Protein AF-A0A2G9PI79-F1 (afdb_monomer)

Secondary structure (DSSP, 8-state):
--EE-TTT--EE--SSSS-TTTS--HHHH-------PPPEEEETTT--EEETTEEES----SSEEEE--HHHHHHHTT--SEEEEEES-HHHHHHHHHHHHHHHHTTS-EEEEEEETTEEEEEES-HHHHHHHHHHTT--EEEEEEEEEE-TTS-EEEEEEEEEE--

Nearest PDB structures (foldseek):
  6n8o-assembly1_V  TM=5.740E-01  e=5.427E-08  Saccharomyces cerevisiae S288C
  6rzz-assembly1_w  TM=5.830E-01  e=7.406E-08  Saccharomyces cerevisiae
  6n8k-assembly1_v  TM=7.313E-01  e=3.278E-05  Saccharomyces cerevisiae S288C
  7z34-assembly1_v  TM=6.293E-01  e=6.105E-05  Saccharomyces cerevisiae S288C
  8hfr-assembly1_vV  TM=6.023E-01  e=1.651E-04  Saccharomyces cerevisiae S288C

Radius of gyration: 30.88 Å; Cα contacts (8 Å, |Δi|>4): 285; chains: 1; bounding box: 62×48×82 Å

Sequence (167 aa):
MQKTCPKCGRKGVFNGAFCAECEPTLQSQFRTRKKKGKPLQVCTRCKKVRAGKDWVNNAWPEKVEKTICPECSLQSGGYHEAIIQIRGPAEKAVALARKAVKEISGKTHVTDVKESRHGADVFVVRKRPAIEFVHSLGMEFKQTRKLVTQTRDGKRVYRTTLCVRLE

Structure (mmCIF, N/CA/C/O backbone):
data_AF-A0A2G9PI79-F1
#
_entry.id   AF-A0A2G9PI79-F1
#
loop_
_atom_site.group_PDB
_atom_site.id
_atom_site.type_symbol
_atom_site.label_atom_id
_atom_site.label_alt_id
_atom_site.label_comp_id
_atom_site.label_asym_id
_atom_site.label_entity_id
_atom_site.label_seq_id
_atom_site.pdbx_PDB_ins_code
_atom_site.Cartn_x
_atom_site.Cartn_y
_atom_site.Cartn_z
_atom_site.occupancy
_atom_site.B_iso_or_equiv
_atom_site.auth_seq_id
_atom_site.auth_comp_id
_atom_site.auth_asym_id
_atom_site.auth_atom_id
_atom_site.pdbx_PDB_model_num
ATOM 1 N N . MET A 1 1 ? 35.406 -35.285 -58.786 1.00 73.81 1 MET A N 1
ATOM 2 C CA . MET A 1 1 ? 35.779 -34.198 -59.721 1.00 73.81 1 MET A CA 1
ATOM 3 C C . MET A 1 1 ? 36.715 -33.233 -59.010 1.00 73.81 1 MET A C 1
ATOM 5 O O . MET A 1 1 ? 36.419 -32.865 -57.878 1.00 73.81 1 MET A O 1
ATOM 9 N N . GLN A 1 2 ? 37.846 -32.868 -59.622 1.00 77.50 2 GLN A N 1
ATOM 10 C CA . GLN A 1 2 ? 38.731 -31.833 -59.073 1.00 77.50 2 GLN A CA 1
ATOM 11 C C . GLN A 1 2 ? 38.051 -30.464 -59.211 1.00 77.50 2 GLN A C 1
ATOM 13 O O . GLN A 1 2 ? 37.536 -30.137 -60.277 1.00 77.50 2 GLN A O 1
ATOM 18 N N . LYS A 1 3 ? 38.030 -29.683 -58.130 1.00 84.62 3 LYS A N 1
ATOM 19 C CA . LYS A 1 3 ? 37.508 -28.312 -58.088 1.00 84.62 3 LYS A CA 1
ATOM 20 C C . LYS A 1 3 ? 38.672 -27.321 -58.009 1.00 84.62 3 LYS A C 1
ATOM 22 O O . LYS A 1 3 ? 39.740 -27.663 -57.502 1.00 84.62 3 LYS A O 1
ATOM 27 N N . THR A 1 4 ? 38.450 -26.086 -58.452 1.00 90.44 4 THR A N 1
ATOM 28 C CA . THR A 1 4 ? 39.414 -24.978 -58.329 1.00 90.44 4 THR A CA 1
ATOM 29 C C . THR A 1 4 ? 38.886 -23.960 -57.324 1.00 90.44 4 THR A C 1
ATOM 31 O O . THR A 1 4 ? 37.757 -23.500 -57.462 1.00 90.44 4 THR A O 1
ATOM 34 N N . CYS A 1 5 ? 39.679 -23.607 -56.310 1.00 88.06 5 CYS A N 1
ATOM 35 C CA . CYS A 1 5 ? 39.317 -22.599 -55.312 1.00 88.06 5 CYS A CA 1
ATOM 36 C C . CYS A 1 5 ? 39.290 -21.189 -55.944 1.00 88.06 5 CYS A C 1
ATOM 38 O O . CYS A 1 5 ? 40.344 -20.728 -56.386 1.00 88.06 5 CYS A O 1
ATOM 40 N N . PRO A 1 6 ? 38.162 -20.452 -55.929 1.00 86.44 6 PRO A N 1
ATOM 41 C CA . PRO A 1 6 ? 38.063 -19.119 -56.540 1.00 86.44 6 PRO A CA 1
ATOM 42 C C . PRO A 1 6 ? 38.931 -18.038 -55.881 1.00 86.44 6 PRO A C 1
ATOM 44 O O . PRO A 1 6 ? 39.195 -17.010 -56.492 1.00 86.44 6 PRO A O 1
ATOM 47 N N . LYS A 1 7 ? 39.369 -18.246 -54.630 1.00 84.12 7 LYS A N 1
ATOM 48 C CA . LYS A 1 7 ? 40.154 -17.255 -53.874 1.00 84.12 7 LYS A CA 1
ATOM 49 C C . LYS A 1 7 ? 41.660 -17.352 -54.124 1.00 84.12 7 LYS A C 1
ATOM 51 O O . LYS A 1 7 ? 42.329 -16.330 -54.164 1.00 84.12 7 LYS A O 1
ATOM 56 N N . CYS A 1 8 ? 42.199 -18.566 -54.247 1.00 89.81 8 CYS A N 1
ATOM 57 C CA . CYS A 1 8 ? 43.648 -18.796 -54.341 1.00 89.81 8 CYS A CA 1
ATOM 58 C C . CYS A 1 8 ? 44.078 -19.636 -55.553 1.00 89.81 8 CYS A C 1
ATOM 60 O O . CYS A 1 8 ? 45.262 -19.902 -55.715 1.00 89.81 8 CYS A O 1
ATOM 62 N N . GLY A 1 9 ? 43.137 -20.110 -56.377 1.00 85.56 9 GLY A N 1
ATOM 63 C CA . GLY A 1 9 ? 43.425 -20.900 -57.579 1.00 85.56 9 GLY A CA 1
ATOM 64 C C . GLY A 1 9 ? 43.842 -22.354 -57.330 1.00 85.56 9 GLY A C 1
ATOM 65 O O . GLY A 1 9 ? 44.089 -23.088 -58.286 1.00 85.56 9 GLY A O 1
ATOM 66 N N . ARG A 1 10 ? 43.904 -22.813 -56.071 1.00 87.62 10 ARG A N 1
ATOM 67 C CA . ARG A 1 10 ? 44.308 -24.190 -55.740 1.00 87.62 10 ARG A CA 1
ATOM 68 C C . ARG A 1 10 ? 43.311 -25.211 -56.301 1.00 87.62 10 ARG A C 1
ATOM 70 O O . ARG A 1 10 ? 42.109 -25.106 -56.047 1.00 87.62 10 ARG A O 1
ATOM 77 N N . LYS A 1 11 ? 43.819 -26.213 -57.025 1.00 90.25 11 LYS A N 1
ATOM 78 C CA . LYS A 1 11 ? 43.045 -27.340 -57.570 1.00 90.25 11 LYS A CA 1
ATOM 79 C C . LYS A 1 11 ? 43.089 -28.525 -56.606 1.00 90.25 11 LYS A C 1
ATOM 81 O O . LYS A 1 11 ? 44.158 -28.864 -56.110 1.00 90.25 11 LYS A O 1
ATOM 86 N N . GLY A 1 12 ? 41.948 -29.143 -56.321 1.00 87.19 12 GLY A N 1
ATOM 87 C CA . GLY A 1 12 ? 41.877 -30.281 -55.402 1.00 87.19 12 GLY A CA 1
ATOM 88 C C . GLY A 1 12 ? 40.457 -30.782 -55.156 1.00 87.19 12 GLY A C 1
ATOM 89 O O . GLY A 1 12 ? 39.503 -30.323 -55.783 1.00 87.19 12 GLY A O 1
ATOM 90 N N . VAL A 1 13 ? 40.311 -31.741 -54.241 1.00 84.25 13 VAL A N 1
ATOM 91 C CA . VAL A 1 13 ? 39.005 -32.253 -53.803 1.00 84.25 13 VAL A CA 1
ATOM 92 C C . VAL A 1 13 ? 38.665 -31.613 -52.461 1.00 84.25 13 VAL A C 1
ATOM 94 O O . VAL A 1 13 ? 39.368 -31.825 -51.479 1.00 84.25 13 VAL A O 1
ATOM 97 N N . PHE A 1 14 ? 37.613 -30.797 -52.426 1.00 83.88 14 PHE A N 1
ATOM 98 C CA . PHE A 1 14 ? 37.122 -30.153 -51.208 1.00 83.88 14 PHE A CA 1
ATOM 99 C C . PHE A 1 14 ? 35.591 -30.063 -51.210 1.00 83.88 14 PHE A C 1
ATOM 101 O O . PHE A 1 14 ? 34.937 -30.028 -52.264 1.00 83.88 14 PHE A O 1
ATOM 108 N N . ASN A 1 15 ? 35.025 -30.058 -50.004 1.00 77.38 15 ASN A N 1
ATOM 109 C CA . ASN A 1 15 ? 33.583 -30.157 -49.785 1.00 77.38 15 ASN A CA 1
ATOM 110 C C . ASN A 1 15 ? 32.859 -28.823 -50.028 1.00 77.38 15 ASN A C 1
ATOM 112 O O . ASN A 1 15 ? 31.737 -28.835 -50.529 1.00 77.38 15 ASN A O 1
ATOM 116 N N . GLY A 1 16 ? 33.514 -27.688 -49.764 1.00 75.88 16 GLY A N 1
ATOM 117 C CA . GLY A 1 16 ? 32.958 -26.347 -49.948 1.00 75.88 16 GLY A CA 1
ATOM 118 C C . GLY A 1 16 ? 33.178 -25.731 -51.335 1.00 75.88 16 GLY A C 1
ATOM 119 O O . GLY A 1 16 ? 33.516 -26.407 -52.314 1.00 75.88 16 GLY A O 1
ATOM 120 N N . ALA A 1 17 ? 32.974 -24.413 -51.405 1.00 81.56 17 ALA A N 1
ATOM 121 C CA . ALA A 1 17 ? 33.306 -23.587 -52.570 1.00 81.56 17 ALA A CA 1
ATOM 122 C C . ALA A 1 17 ? 34.782 -23.137 -52.571 1.00 81.56 17 ALA A C 1
ATOM 124 O O . ALA A 1 17 ? 35.323 -22.806 -53.624 1.00 81.56 17 ALA A O 1
ATOM 125 N N . PHE A 1 18 ? 35.447 -23.160 -51.413 1.00 83.81 18 PHE A N 1
ATOM 126 C CA . PHE A 1 18 ? 36.848 -22.776 -51.234 1.00 83.81 18 PHE A CA 1
ATOM 127 C C . PHE A 1 18 ? 37.682 -23.971 -50.752 1.00 83.81 18 PHE A C 1
ATOM 129 O O . PHE A 1 18 ? 37.142 -24.947 -50.237 1.00 83.81 18 PHE A O 1
ATOM 136 N N . CYS A 1 19 ? 39.010 -23.909 -50.905 1.00 86.25 19 CYS A N 1
ATOM 137 C CA . CYS A 1 19 ? 39.884 -24.885 -50.250 1.00 86.25 19 CYS A CA 1
ATOM 138 C C . CYS A 1 19 ? 39.847 -24.700 -48.723 1.00 86.25 19 CYS A C 1
ATOM 140 O O . CYS A 1 19 ? 39.545 -23.607 -48.251 1.00 86.25 19 CYS A O 1
ATOM 142 N N . ALA A 1 20 ? 40.233 -25.729 -47.962 1.00 83.19 20 ALA A N 1
ATOM 143 C CA . ALA A 1 20 ? 40.186 -25.719 -46.494 1.00 83.19 20 ALA A CA 1
ATOM 144 C C . ALA A 1 20 ? 40.899 -24.515 -45.837 1.00 83.19 20 ALA A C 1
ATOM 146 O O . ALA A 1 20 ? 40.476 -24.048 -44.787 1.00 83.19 20 ALA A O 1
ATOM 147 N N . GLU A 1 21 ? 41.947 -23.976 -46.470 1.00 80.62 21 GLU A N 1
ATOM 148 C CA . GLU A 1 21 ? 42.665 -22.776 -45.998 1.00 80.62 21 GLU A CA 1
ATOM 149 C C . GLU A 1 21 ? 41.966 -21.454 -46.352 1.00 80.62 21 GLU A C 1
ATOM 151 O O . GLU A 1 21 ? 42.191 -20.428 -45.716 1.00 80.62 21 GLU A O 1
ATOM 156 N N . CYS A 1 22 ? 41.154 -21.446 -47.408 1.00 80.50 22 CYS A N 1
ATOM 157 C CA . CYS A 1 22 ? 40.433 -20.264 -47.879 1.00 80.50 22 CYS A CA 1
ATOM 158 C C . CYS A 1 22 ? 38.973 -20.232 -47.426 1.00 80.50 22 CYS A C 1
ATOM 160 O O . CYS A 1 22 ? 38.340 -19.184 -47.576 1.00 80.50 22 CYS A O 1
ATOM 162 N N . GLU A 1 23 ? 38.459 -21.352 -46.911 1.00 79.31 23 GLU A N 1
ATOM 163 C CA . GLU A 1 23 ? 37.119 -21.490 -46.354 1.00 79.31 23 GLU A CA 1
ATOM 164 C C . GLU A 1 23 ? 36.923 -20.412 -45.273 1.00 79.31 23 GLU A C 1
ATOM 166 O O . GLU A 1 23 ? 37.661 -20.382 -44.284 1.00 79.31 23 GLU A O 1
ATOM 171 N N . PRO A 1 24 ? 35.984 -19.468 -45.455 1.00 70.00 24 PRO A N 1
ATOM 172 C CA . PRO A 1 24 ? 35.734 -18.442 -44.458 1.00 70.00 24 PRO A CA 1
ATOM 173 C C . PRO A 1 24 ? 35.285 -19.112 -43.160 1.00 70.00 24 PRO A C 1
ATOM 175 O O . PRO A 1 24 ? 34.221 -19.726 -43.106 1.00 70.00 24 PRO A O 1
ATOM 178 N N . THR A 1 25 ? 36.067 -18.988 -42.088 1.00 61.31 25 THR A N 1
ATOM 179 C CA . THR A 1 25 ? 35.617 -19.418 -40.765 1.00 61.31 25 THR A CA 1
ATOM 180 C C . THR A 1 25 ? 34.367 -18.616 -40.411 1.00 61.31 25 THR A C 1
ATOM 182 O O . THR A 1 25 ? 34.403 -17.382 -40.343 1.00 61.31 25 THR A O 1
ATOM 185 N N . LEU A 1 26 ? 33.253 -19.323 -40.180 1.00 54.62 26 LEU A N 1
ATOM 186 C CA . LEU A 1 26 ? 31.931 -18.771 -39.833 1.00 54.62 26 LEU A CA 1
ATOM 187 C C . LEU A 1 26 ? 31.978 -17.750 -38.679 1.00 54.62 26 LEU A C 1
ATOM 189 O O . LEU A 1 26 ? 31.111 -16.888 -38.571 1.00 54.62 26 LEU A O 1
ATOM 193 N N . GLN A 1 27 ? 33.021 -17.786 -37.847 1.00 52.72 27 GLN A N 1
ATOM 194 C CA . GLN A 1 27 ? 33.248 -16.817 -36.773 1.00 52.72 27 GLN A CA 1
ATOM 195 C C . GLN A 1 27 ? 33.534 -15.386 -37.267 1.00 52.72 27 GLN A C 1
ATOM 197 O O . GLN A 1 27 ? 33.264 -14.431 -36.541 1.00 52.72 27 GLN A O 1
ATOM 202 N N . SER A 1 28 ? 34.054 -15.203 -38.486 1.00 49.03 28 SER A N 1
ATOM 203 C CA . SER A 1 28 ? 34.437 -13.875 -38.994 1.00 49.03 28 SER A CA 1
ATOM 204 C C . SER A 1 28 ? 33.282 -13.097 -39.636 1.00 49.03 28 SER A C 1
ATOM 206 O O . SER A 1 28 ? 33.284 -11.866 -39.600 1.00 49.03 28 SER A O 1
ATOM 208 N N . GLN A 1 29 ? 32.273 -13.789 -40.177 1.00 53.12 29 GLN A N 1
ATOM 209 C CA . GLN A 1 29 ? 31.140 -13.153 -40.864 1.00 53.12 29 GLN A CA 1
ATOM 210 C C . GLN A 1 29 ? 29.968 -12.842 -39.927 1.00 53.12 29 GLN A C 1
ATOM 212 O O . GLN A 1 29 ? 29.222 -11.894 -40.162 1.00 53.12 29 GLN A O 1
ATOM 217 N N . PHE A 1 30 ? 29.857 -13.553 -38.804 1.00 50.88 30 PHE A N 1
ATOM 218 C CA . PHE A 1 30 ? 28.860 -13.273 -37.775 1.00 50.88 30 PHE A CA 1
ATOM 219 C C . PHE A 1 30 ? 29.487 -12.552 -36.582 1.00 50.88 30 PHE A C 1
ATOM 221 O O . PHE A 1 30 ? 29.420 -13.014 -35.444 1.00 50.88 30 PHE A O 1
ATOM 228 N N . ARG A 1 31 ? 30.021 -11.340 -36.794 1.00 50.53 31 ARG A N 1
ATOM 229 C CA . ARG A 1 31 ? 30.013 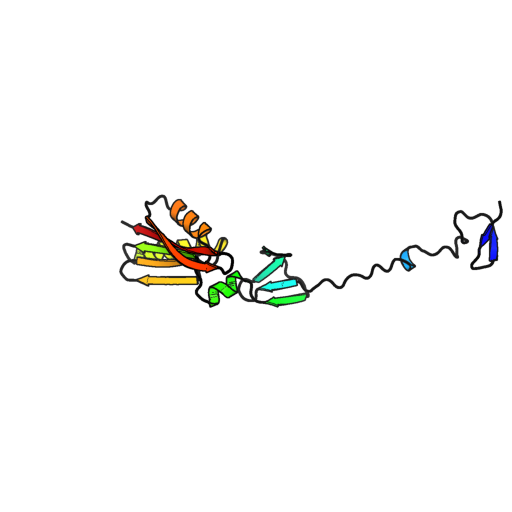-10.360 -35.699 1.00 50.53 31 ARG A CA 1
ATOM 230 C C . ARG A 1 31 ? 28.552 -10.026 -35.430 1.00 50.53 31 ARG A C 1
ATOM 232 O O . ARG A 1 31 ? 28.036 -9.037 -35.948 1.00 50.53 31 ARG A O 1
ATOM 239 N N . THR A 1 32 ? 27.861 -10.830 -34.619 1.00 53.50 32 THR A N 1
ATOM 240 C CA . THR A 1 32 ? 26.611 -10.373 -34.015 1.00 53.50 32 THR A CA 1
ATOM 241 C C . THR A 1 32 ? 26.972 -9.064 -33.331 1.00 53.50 32 THR A C 1
ATOM 243 O O . THR A 1 32 ? 27.771 -9.071 -32.390 1.00 53.50 32 THR A O 1
ATOM 246 N N . ARG A 1 33 ? 26.481 -7.922 -33.832 1.00 52.84 33 ARG A N 1
ATOM 247 C CA . ARG A 1 33 ? 26.559 -6.666 -33.085 1.00 52.84 33 ARG A CA 1
ATOM 248 C C . ARG A 1 33 ? 25.968 -7.001 -31.720 1.00 52.84 33 ARG A C 1
ATOM 250 O O . ARG A 1 33 ? 24.752 -7.159 -31.627 1.00 52.84 33 ARG A O 1
ATOM 257 N N . LYS A 1 34 ? 26.801 -7.161 -30.682 1.00 55.47 34 LYS A N 1
ATOM 258 C CA . LYS A 1 34 ? 26.323 -7.205 -29.299 1.00 55.47 34 LYS A CA 1
ATOM 259 C C . LYS A 1 34 ? 25.546 -5.907 -29.148 1.00 55.47 34 LYS A C 1
ATOM 261 O O . LYS A 1 34 ? 26.151 -4.835 -29.106 1.00 55.47 34 LYS A O 1
ATOM 266 N N . LYS A 1 35 ? 24.211 -5.979 -29.194 1.00 60.59 35 LYS A N 1
ATOM 267 C CA . LYS A 1 35 ? 23.367 -4.819 -28.926 1.00 60.59 35 LYS A CA 1
ATOM 268 C C . LYS A 1 35 ? 23.819 -4.343 -27.554 1.00 60.59 35 LYS A C 1
ATOM 270 O O . LYS A 1 35 ? 23.724 -5.108 -26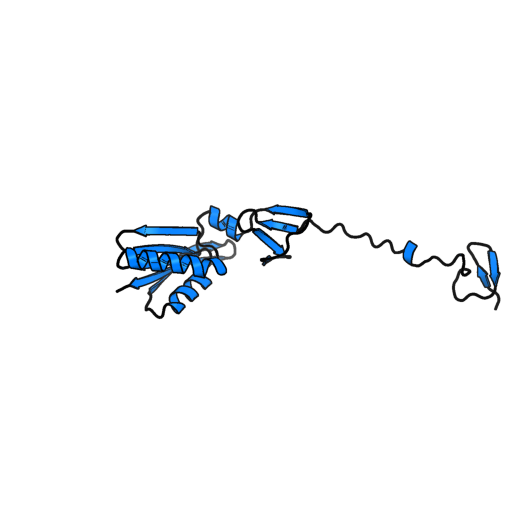.597 1.00 60.59 35 LYS A O 1
ATOM 275 N N . LYS A 1 36 ? 24.384 -3.133 -27.470 1.00 58.03 36 LYS A N 1
ATOM 276 C CA . LYS A 1 36 ? 24.634 -2.495 -26.176 1.00 58.03 36 LYS A CA 1
ATOM 277 C C . LYS A 1 36 ? 23.284 -2.511 -25.462 1.00 58.03 36 LYS A C 1
ATOM 279 O O . LYS A 1 36 ? 22.343 -1.877 -25.937 1.00 58.03 36 LYS A O 1
ATOM 284 N N . GLY A 1 37 ? 23.158 -3.339 -24.425 1.00 62.22 37 GLY A N 1
ATOM 285 C CA . GLY A 1 37 ? 21.931 -3.421 -23.644 1.00 62.22 37 GLY A CA 1
ATOM 286 C C . GLY A 1 37 ? 21.592 -2.022 -23.143 1.00 62.22 37 GLY A C 1
ATOM 287 O O . GLY A 1 37 ? 22.493 -1.274 -22.756 1.00 62.22 37 GLY A O 1
ATOM 288 N N . LYS A 1 38 ? 20.315 -1.635 -23.207 1.00 65.19 38 LYS A N 1
ATOM 289 C CA . LYS A 1 38 ? 19.876 -0.391 -22.567 1.00 65.19 38 LYS A CA 1
ATOM 290 C C . LYS A 1 38 ? 20.203 -0.482 -21.067 1.00 65.19 38 LYS A C 1
ATOM 292 O O . LYS A 1 38 ? 20.062 -1.574 -20.511 1.00 65.19 38 LYS A O 1
ATOM 297 N N . PRO A 1 39 ? 20.650 0.612 -20.426 1.00 67.00 39 PRO A N 1
ATOM 298 C CA . PRO A 1 39 ? 20.888 0.606 -18.989 1.00 67.00 39 PRO A CA 1
ATOM 299 C C . PRO A 1 39 ? 19.594 0.231 -18.262 1.00 67.00 39 PRO A C 1
ATOM 301 O O . PRO A 1 39 ? 18.499 0.632 -18.662 1.00 67.00 39 PRO A O 1
ATOM 304 N N . LEU A 1 40 ? 19.718 -0.579 -17.215 1.00 76.50 40 LEU A N 1
ATOM 305 C CA . LEU A 1 40 ? 18.577 -0.960 -16.390 1.00 76.50 40 LEU A CA 1
ATOM 306 C C . LEU A 1 40 ? 18.163 0.241 -15.535 1.00 76.50 40 LEU A C 1
ATOM 308 O O . LEU A 1 40 ? 19.013 0.925 -14.971 1.00 76.50 40 LEU A O 1
ATOM 312 N N . GLN A 1 41 ? 16.862 0.514 -15.443 1.00 83.94 41 GLN A N 1
ATOM 313 C CA . GLN A 1 41 ? 16.365 1.645 -14.657 1.00 83.94 41 GLN A CA 1
ATOM 314 C C . GLN A 1 41 ? 16.099 1.225 -13.214 1.00 83.94 41 GLN A C 1
ATOM 316 O O . GLN A 1 41 ? 15.462 0.200 -12.977 1.00 83.94 41 GLN A O 1
ATOM 321 N N . VAL A 1 42 ? 16.541 2.033 -12.252 1.00 85.81 42 VAL A N 1
ATOM 322 C CA . VAL A 1 42 ? 16.377 1.772 -10.816 1.00 85.81 42 VAL A CA 1
ATOM 323 C C . VAL A 1 42 ? 15.704 2.949 -10.137 1.00 85.81 42 VAL A C 1
ATOM 325 O O . VAL A 1 42 ? 16.025 4.109 -10.399 1.00 85.81 42 VAL A O 1
ATOM 328 N N . CYS A 1 43 ? 14.767 2.645 -9.240 1.00 84.88 43 CYS A N 1
ATOM 329 C CA . CYS A 1 43 ? 14.060 3.654 -8.482 1.00 84.88 43 CYS A CA 1
ATOM 330 C C . CYS A 1 43 ? 14.961 4.223 -7.382 1.00 84.88 43 CYS A C 1
ATOM 332 O O . CYS A 1 43 ? 15.404 3.485 -6.507 1.00 84.88 43 CYS A O 1
ATOM 334 N N . THR A 1 44 ? 15.160 5.537 -7.344 1.00 84.00 44 THR A N 1
ATOM 335 C CA . THR A 1 44 ? 15.962 6.198 -6.300 1.00 84.00 44 THR A CA 1
ATOM 336 C C . THR A 1 44 ? 15.338 6.144 -4.905 1.00 84.00 44 THR A C 1
ATOM 338 O O . THR A 1 44 ? 16.052 6.314 -3.923 1.00 84.00 44 THR A O 1
ATOM 341 N N . ARG A 1 45 ? 14.026 5.884 -4.799 1.00 80.19 45 ARG A N 1
ATOM 342 C CA . ARG A 1 45 ? 13.285 5.885 -3.528 1.00 80.19 45 ARG A CA 1
ATOM 343 C C . ARG A 1 45 ? 13.094 4.486 -2.940 1.00 80.19 45 ARG A C 1
ATOM 345 O O . ARG A 1 45 ? 13.458 4.260 -1.795 1.00 80.19 45 ARG A O 1
ATOM 352 N N . CYS A 1 46 ? 12.552 3.544 -3.715 1.00 81.00 46 CYS A N 1
ATOM 353 C CA . CYS A 1 46 ? 12.292 2.174 -3.243 1.00 81.00 46 CYS A CA 1
ATOM 354 C C . CYS A 1 46 ? 13.307 1.133 -3.733 1.00 81.00 46 CYS A C 1
ATOM 356 O O . CYS A 1 46 ? 13.175 -0.037 -3.395 1.00 81.00 46 CYS A O 1
ATOM 358 N N . LYS A 1 47 ? 14.297 1.529 -4.548 1.00 81.62 47 LYS A N 1
ATOM 359 C CA . LYS A 1 47 ? 15.338 0.647 -5.108 1.00 81.62 47 LYS A CA 1
ATOM 360 C C . LYS A 1 47 ? 14.827 -0.497 -6.004 1.00 81.62 47 LYS A C 1
ATOM 362 O O . LYS A 1 47 ? 15.628 -1.318 -6.436 1.00 81.62 47 LYS A O 1
ATOM 367 N N . LYS A 1 48 ? 13.530 -0.530 -6.346 1.00 84.62 48 LYS A N 1
ATOM 368 C CA . LYS A 1 48 ? 12.976 -1.446 -7.359 1.00 84.62 48 LYS A CA 1
ATOM 369 C C . LYS A 1 48 ? 13.660 -1.228 -8.712 1.00 84.62 48 LYS A C 1
ATOM 371 O O . LYS A 1 48 ? 14.005 -0.095 -9.054 1.00 84.62 48 LYS A O 1
ATOM 376 N N . VAL A 1 49 ? 13.784 -2.294 -9.495 1.00 85.19 49 VAL A N 1
ATOM 377 C CA . VAL A 1 49 ? 14.387 -2.285 -10.835 1.00 85.19 49 VAL A CA 1
ATOM 378 C C . VAL A 1 49 ? 13.287 -2.433 -11.880 1.00 85.19 49 VAL A C 1
ATOM 380 O O . VAL A 1 49 ? 12.336 -3.192 -11.692 1.00 85.19 49 VAL A O 1
ATOM 383 N N . ARG A 1 50 ? 13.395 -1.699 -12.987 1.00 83.75 50 ARG A N 1
ATOM 384 C CA . ARG A 1 50 ? 12.451 -1.784 -14.099 1.00 83.75 50 ARG A CA 1
ATOM 385 C C . ARG A 1 50 ? 12.762 -3.007 -14.964 1.00 83.75 50 ARG A C 1
ATOM 387 O O . ARG A 1 50 ? 13.732 -3.006 -15.720 1.00 83.75 50 ARG A O 1
ATOM 394 N N . ALA A 1 51 ? 11.898 -4.013 -14.896 1.00 81.06 51 ALA A N 1
ATOM 395 C CA . ALA A 1 51 ? 11.916 -5.195 -15.750 1.00 81.06 51 ALA A CA 1
ATOM 396 C C . ALA A 1 51 ? 10.794 -5.073 -16.795 1.00 81.06 51 ALA A C 1
ATOM 398 O O . ALA A 1 51 ? 9.632 -5.392 -16.548 1.00 81.06 51 ALA A O 1
ATOM 399 N N . GLY A 1 52 ? 11.124 -4.540 -17.975 1.00 79.75 52 GLY A N 1
ATOM 400 C CA . GLY A 1 52 ? 10.132 -4.274 -19.021 1.00 79.75 52 GLY A CA 1
ATOM 401 C C . GLY A 1 52 ? 9.120 -3.194 -18.611 1.00 79.75 52 GLY A C 1
ATOM 402 O O . GLY A 1 52 ? 9.462 -2.006 -18.544 1.00 79.75 52 GLY A O 1
ATOM 403 N N . LYS A 1 53 ? 7.860 -3.596 -18.386 1.00 77.25 53 LYS A N 1
ATOM 404 C CA . LYS A 1 53 ? 6.774 -2.709 -17.924 1.00 77.25 53 LYS A CA 1
ATOM 405 C C . LYS A 1 53 ? 6.651 -2.659 -16.398 1.00 77.25 53 LYS A C 1
ATOM 407 O O . LYS A 1 53 ? 6.122 -1.675 -15.883 1.00 77.25 53 LYS A O 1
ATOM 412 N N . ASP A 1 54 ? 7.170 -3.663 -15.701 1.00 80.19 54 ASP A N 1
ATOM 413 C CA . ASP A 1 54 ? 6.975 -3.838 -14.266 1.00 80.19 54 ASP A CA 1
ATOM 414 C C . ASP A 1 54 ? 8.192 -3.382 -13.452 1.00 80.19 54 ASP A C 1
ATOM 416 O O . ASP A 1 54 ? 9.311 -3.256 -13.956 1.00 80.19 54 ASP A O 1
ATOM 420 N N . TRP A 1 55 ? 7.952 -3.108 -12.169 1.00 84.25 55 TRP A N 1
ATOM 421 C CA . TRP A 1 55 ? 8.968 -2.727 -11.189 1.00 84.25 55 TRP A CA 1
ATOM 422 C C . TRP A 1 55 ? 9.102 -3.842 -10.159 1.00 84.25 55 TRP A C 1
ATOM 424 O O . TRP A 1 55 ? 8.208 -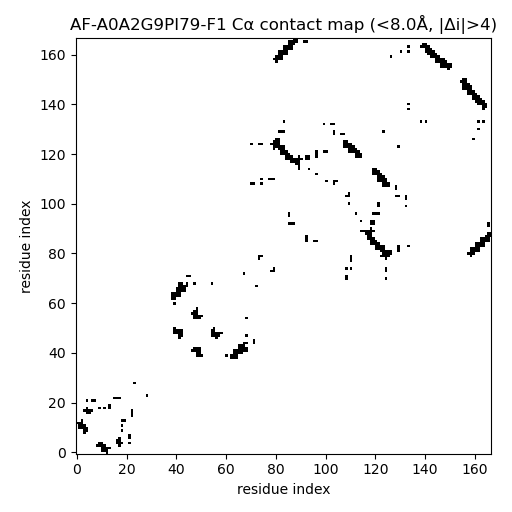4.024 -9.332 1.00 84.25 55 TRP A O 1
ATOM 434 N N . VAL A 1 56 ? 10.209 -4.577 -10.212 1.00 82.00 56 VAL A N 1
ATOM 435 C CA . VAL A 1 56 ? 10.429 -5.781 -9.404 1.00 82.00 56 VAL A CA 1
ATOM 436 C C . VAL A 1 56 ? 11.563 -5.588 -8.406 1.00 82.00 56 VAL A C 1
ATOM 438 O O . VAL A 1 56 ? 12.469 -4.771 -8.598 1.00 82.00 56 VAL A O 1
ATOM 441 N N . ASN A 1 57 ? 11.504 -6.356 -7.322 1.00 72.12 57 ASN A N 1
ATOM 442 C CA . ASN A 1 57 ? 12.620 -6.505 -6.402 1.00 72.12 57 ASN A CA 1
ATOM 443 C C . ASN A 1 57 ? 13.578 -7.522 -7.027 1.00 72.12 57 ASN A C 1
ATOM 445 O O . ASN A 1 57 ? 13.209 -8.690 -7.097 1.00 72.12 57 ASN A O 1
ATOM 449 N N . ASN A 1 58 ? 14.727 -7.069 -7.548 1.00 63.09 58 ASN A N 1
ATOM 450 C CA . ASN A 1 58 ? 16.023 -7.771 -7.582 1.00 63.09 58 ASN A CA 1
ATOM 451 C C . ASN A 1 58 ? 16.937 -7.322 -8.733 1.00 63.09 58 ASN A C 1
ATOM 453 O O . ASN A 1 58 ? 16.490 -6.839 -9.770 1.00 63.09 58 ASN A O 1
ATOM 457 N N . ALA A 1 59 ? 18.222 -7.606 -8.494 1.00 54.66 59 ALA A N 1
ATOM 458 C CA . ALA A 1 59 ? 19.414 -7.439 -9.319 1.00 54.66 59 ALA A CA 1
ATOM 459 C C . ALA A 1 59 ? 19.935 -6.002 -9.413 1.00 54.66 59 ALA A C 1
ATOM 461 O O . ALA A 1 59 ? 19.365 -5.163 -10.097 1.00 54.66 59 ALA A O 1
ATOM 462 N N . TRP A 1 60 ? 21.062 -5.747 -8.741 1.00 55.59 60 TRP A N 1
ATOM 463 C CA . TRP A 1 60 ? 21.900 -4.573 -8.971 1.00 55.59 60 TRP A CA 1
ATOM 464 C C . TRP A 1 60 ? 22.790 -4.843 -10.188 1.00 55.59 60 TRP A C 1
ATOM 466 O O . TRP A 1 60 ? 23.674 -5.694 -10.105 1.00 55.59 60 TRP A O 1
ATOM 476 N N . PRO A 1 61 ? 22.582 -4.164 -11.320 1.00 59.41 61 PRO A N 1
ATOM 477 C CA . PRO A 1 61 ? 23.484 -4.241 -12.454 1.00 59.41 61 PRO A CA 1
ATOM 478 C C . PRO A 1 61 ? 24.576 -3.166 -12.343 1.00 59.41 61 PRO A C 1
ATOM 480 O O . PRO A 1 61 ? 24.356 -2.096 -11.780 1.00 59.41 61 PRO A O 1
ATOM 483 N N . GLU A 1 62 ? 25.743 -3.412 -12.940 1.00 58.97 62 GLU A N 1
ATOM 484 C CA . GLU A 1 62 ? 26.879 -2.469 -12.935 1.00 58.97 62 GLU A CA 1
ATOM 485 C C . GLU A 1 62 ? 26.570 -1.112 -13.594 1.00 58.97 62 GLU A C 1
ATOM 487 O O . GLU A 1 62 ? 27.223 -0.113 -13.301 1.00 58.97 62 GLU A O 1
ATOM 492 N N . LYS A 1 63 ? 25.571 -1.049 -14.487 1.00 64.56 63 LYS A N 1
ATOM 493 C CA . LYS A 1 63 ? 25.130 0.189 -15.150 1.00 64.56 63 LYS A CA 1
ATOM 494 C C . LYS A 1 63 ? 23.634 0.400 -14.961 1.00 64.56 63 LYS A C 1
ATOM 496 O O . LYS A 1 63 ? 22.820 -0.232 -15.639 1.00 64.56 63 LYS A O 1
ATOM 501 N N . VAL A 1 64 ? 23.298 1.319 -14.058 1.00 76.00 64 VAL A N 1
ATOM 502 C CA . VAL A 1 64 ? 21.922 1.720 -13.752 1.00 76.00 64 VAL A CA 1
ATOM 503 C C . VAL A 1 64 ? 21.645 3.154 -14.167 1.00 76.00 64 VAL A C 1
ATOM 505 O O . VAL A 1 64 ? 22.441 4.056 -13.918 1.00 76.00 64 VAL A O 1
ATOM 508 N N . GLU A 1 65 ? 20.474 3.375 -14.743 1.00 80.69 65 GLU A N 1
ATOM 509 C CA . GLU A 1 65 ? 19.888 4.701 -14.880 1.00 80.69 65 GLU A CA 1
ATOM 510 C C . GLU A 1 65 ? 18.955 4.948 -13.685 1.00 80.69 65 GLU A C 1
ATOM 512 O O . GLU A 1 65 ? 18.066 4.148 -13.388 1.00 80.69 65 GLU A O 1
ATOM 517 N N . LYS A 1 66 ? 19.171 6.045 -12.957 1.00 82.88 66 LYS A N 1
ATOM 518 C CA . LYS A 1 66 ? 18.379 6.395 -11.772 1.00 82.88 66 LYS A CA 1
ATOM 519 C C . LYS A 1 66 ? 17.112 7.140 -12.191 1.00 82.88 66 LYS A C 1
ATOM 521 O O . LYS A 1 66 ? 17.189 8.159 -12.865 1.00 82.88 66 LYS A O 1
ATOM 526 N N . THR A 1 67 ? 15.950 6.669 -11.758 1.00 87.38 67 THR A N 1
ATOM 527 C CA . THR A 1 67 ? 14.658 7.336 -11.991 1.00 87.38 67 THR A CA 1
ATOM 528 C C . THR A 1 67 ? 13.722 7.135 -10.793 1.00 87.38 67 THR A C 1
ATOM 530 O O . THR A 1 67 ? 14.106 6.519 -9.804 1.00 87.38 67 THR A O 1
ATOM 533 N N . ILE A 1 68 ? 12.501 7.667 -10.821 1.00 84.06 68 ILE A N 1
ATOM 534 C CA . ILE A 1 68 ? 11.488 7.456 -9.774 1.00 84.06 68 ILE A CA 1
ATOM 535 C C . ILE A 1 68 ? 10.399 6.549 -10.349 1.00 84.06 68 ILE A C 1
ATOM 537 O O . ILE A 1 68 ? 9.877 6.814 -11.429 1.00 84.06 68 ILE A O 1
ATOM 541 N N . CYS A 1 69 ? 10.047 5.465 -9.648 1.00 83.12 69 CYS A N 1
ATOM 542 C CA . CYS A 1 69 ? 8.971 4.595 -10.111 1.00 83.12 69 CYS A CA 1
ATOM 543 C C . CYS A 1 69 ? 7.607 5.299 -9.973 1.00 83.12 69 CYS A C 1
ATOM 545 O O . CYS A 1 69 ? 7.450 6.167 -9.108 1.00 83.12 69 CYS A O 1
ATOM 547 N N . PRO A 1 70 ? 6.592 4.910 -10.764 1.00 80.19 70 PRO A N 1
ATOM 548 C CA . PRO A 1 70 ? 5.269 5.533 -10.708 1.00 80.19 70 PRO A CA 1
ATOM 549 C C . PRO A 1 70 ? 4.659 5.544 -9.300 1.00 80.19 70 PRO A C 1
ATOM 551 O O . PRO A 1 70 ? 4.063 6.534 -8.896 1.00 80.19 70 PRO A O 1
ATOM 554 N N . GLU A 1 71 ? 4.859 4.478 -8.519 1.00 74.44 71 GLU A N 1
ATOM 555 C CA . GLU A 1 71 ? 4.353 4.373 -7.142 1.00 74.44 71 GLU A CA 1
ATOM 556 C C . GLU A 1 71 ? 5.016 5.400 -6.207 1.00 74.44 71 GLU A C 1
ATOM 558 O O . GLU A 1 71 ? 4.335 6.115 -5.475 1.00 74.44 71 GLU A O 1
ATOM 563 N N . CYS A 1 72 ? 6.341 5.550 -6.291 1.00 76.06 72 CYS A N 1
ATOM 564 C CA . CYS A 1 72 ? 7.086 6.541 -5.516 1.00 76.06 72 CYS A CA 1
ATOM 565 C C . CYS A 1 72 ? 6.817 7.982 -5.966 1.00 76.06 72 CYS A C 1
ATOM 567 O O . CYS A 1 72 ? 6.916 8.891 -5.142 1.00 76.06 72 CYS A O 1
ATOM 569 N N . SER A 1 73 ? 6.482 8.198 -7.240 1.00 79.62 73 SER A N 1
ATOM 570 C CA . SER A 1 73 ? 6.043 9.500 -7.750 1.00 79.62 73 SER A CA 1
ATOM 571 C C . SER A 1 73 ? 4.666 9.870 -7.188 1.00 79.62 73 SER A C 1
ATOM 573 O O . SER A 1 73 ? 4.506 10.961 -6.644 1.00 79.62 73 SER A O 1
ATOM 575 N N . LEU A 1 74 ? 3.710 8.931 -7.204 1.00 73.88 74 LEU A N 1
ATOM 576 C CA . LEU A 1 74 ? 2.380 9.107 -6.604 1.00 73.88 74 LEU A CA 1
ATOM 577 C C . LEU A 1 74 ? 2.459 9.413 -5.103 1.00 73.88 74 LEU A C 1
ATOM 579 O O . LEU A 1 74 ? 1.755 10.296 -4.615 1.00 73.88 74 LEU A O 1
ATOM 583 N N . GLN A 1 75 ? 3.358 8.736 -4.384 1.00 68.62 75 GLN A N 1
ATOM 584 C CA . GLN A 1 75 ? 3.593 8.988 -2.965 1.00 68.62 75 GLN A CA 1
ATOM 585 C C . GLN A 1 75 ? 4.031 10.435 -2.697 1.00 68.62 75 GLN A C 1
ATOM 587 O O . GLN A 1 75 ? 3.527 11.052 -1.763 1.00 68.62 75 GLN A O 1
ATOM 592 N N . SER A 1 76 ? 4.948 10.994 -3.497 1.00 66.44 76 SER A N 1
ATOM 593 C CA . SER A 1 76 ? 5.372 12.396 -3.331 1.00 66.44 76 SER A CA 1
ATOM 594 C C . SER A 1 76 ? 4.229 13.389 -3.547 1.00 66.44 76 SER A C 1
ATOM 596 O O . SER A 1 76 ? 4.260 14.471 -2.977 1.00 66.44 76 SER A O 1
ATOM 598 N N . GLY A 1 77 ? 3.213 13.017 -4.330 1.00 68.62 77 GLY A N 1
ATOM 599 C CA . GLY A 1 77 ? 2.000 13.814 -4.523 1.00 68.62 77 GLY A CA 1
ATOM 600 C C . GLY A 1 77 ? 0.912 13.602 -3.462 1.00 68.62 77 GLY A C 1
ATOM 601 O O . GLY A 1 77 ? -0.187 14.122 -3.630 1.00 68.62 77 GLY A O 1
ATOM 602 N N . GLY A 1 78 ? 1.154 12.803 -2.412 1.00 69.62 78 GLY A N 1
ATOM 603 C CA . GLY A 1 78 ? 0.152 12.489 -1.382 1.00 69.62 78 GLY A CA 1
ATOM 604 C C . GLY A 1 78 ? -1.008 11.607 -1.869 1.00 69.62 78 GLY A C 1
ATOM 605 O O . GLY A 1 78 ? -2.046 11.505 -1.205 1.00 69.62 78 GLY A O 1
ATOM 606 N N . TYR A 1 79 ? -0.863 10.971 -3.036 1.00 80.56 79 TYR A N 1
ATOM 607 C CA . TYR A 1 79 ? -1.911 10.150 -3.630 1.00 80.56 79 TYR A CA 1
ATOM 608 C C . TYR A 1 79 ? -2.097 8.833 -2.866 1.00 80.56 79 TYR A C 1
ATOM 610 O O . TYR A 1 79 ? -1.158 8.058 -2.697 1.00 80.56 79 TYR A O 1
ATOM 618 N N . HIS A 1 80 ? -3.339 8.549 -2.476 1.00 87.94 80 HIS A N 1
ATOM 619 C CA . HIS A 1 80 ? -3.737 7.306 -1.823 1.00 87.94 80 HIS A CA 1
ATOM 620 C C . HIS A 1 80 ? -5.112 6.846 -2.325 1.00 87.94 80 HIS A C 1
ATOM 622 O O . HIS A 1 80 ? -6.060 7.636 -2.437 1.00 87.94 80 HIS A O 1
ATOM 628 N N . GLU A 1 81 ? -5.223 5.551 -2.620 1.00 91.31 81 GLU A N 1
ATOM 629 C CA . GLU A 1 81 ? -6.485 4.906 -2.992 1.00 91.31 81 GLU A CA 1
ATOM 630 C C . GLU A 1 81 ? -7.290 4.468 -1.766 1.00 91.31 81 GLU A C 1
ATOM 632 O O . GLU A 1 81 ? -8.512 4.330 -1.870 1.00 91.31 81 GLU A O 1
ATOM 637 N N . ALA A 1 82 ? -6.634 4.236 -0.624 1.00 95.25 82 ALA A N 1
ATOM 638 C CA . ALA A 1 82 ? -7.290 3.786 0.596 1.00 95.25 82 ALA A CA 1
ATOM 639 C C . ALA A 1 82 ? -6.834 4.537 1.852 1.00 95.25 82 ALA A C 1
ATOM 641 O O . ALA A 1 82 ? -5.681 4.950 1.961 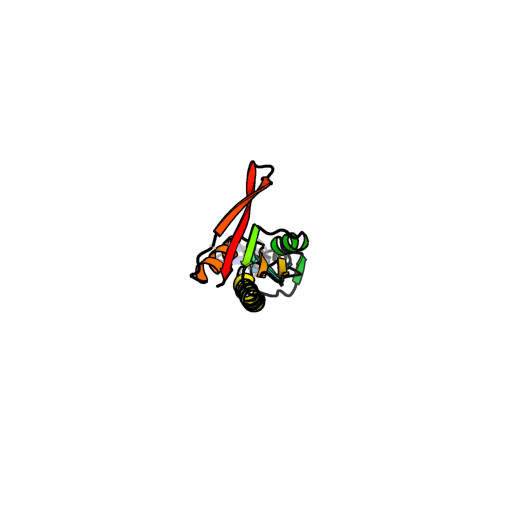1.00 95.25 82 ALA A O 1
ATOM 642 N N . ILE A 1 83 ? -7.758 4.685 2.801 1.00 96.62 83 ILE A N 1
ATOM 643 C CA . ILE A 1 83 ? -7.502 5.161 4.162 1.00 96.62 83 ILE A CA 1
ATOM 644 C C . ILE A 1 83 ? -8.010 4.088 5.122 1.00 96.62 83 ILE A C 1
ATOM 646 O O . ILE A 1 83 ? -9.188 3.731 5.062 1.00 96.62 83 ILE A O 1
ATOM 650 N N . ILE A 1 84 ? -7.143 3.588 5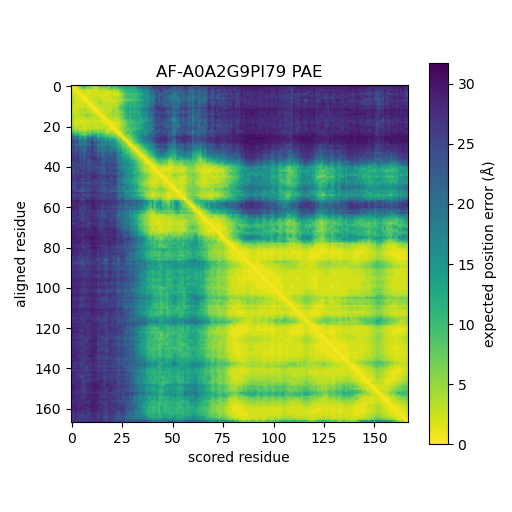.998 1.00 97.44 84 ILE A N 1
ATOM 651 C CA . ILE A 1 84 ? -7.539 2.732 7.118 1.00 97.44 84 ILE A CA 1
ATOM 652 C C . ILE A 1 84 ? -7.693 3.634 8.339 1.00 97.44 84 ILE A C 1
ATOM 654 O O . ILE A 1 84 ? -6.720 4.202 8.822 1.00 97.44 84 ILE A O 1
ATOM 658 N N . GLN A 1 85 ? -8.924 3.782 8.804 1.00 97.00 85 GLN A N 1
ATOM 659 C CA . GLN A 1 85 ? -9.297 4.560 9.974 1.00 97.00 85 GLN A CA 1
ATOM 660 C C . GLN A 1 85 ? -9.458 3.618 11.155 1.00 97.00 85 GLN A C 1
ATOM 662 O O . GLN A 1 85 ? -10.414 2.851 11.220 1.00 97.00 85 GLN A O 1
ATOM 667 N N . ILE A 1 86 ? -8.525 3.679 12.090 1.00 97.12 86 ILE A N 1
ATOM 668 C CA . ILE A 1 86 ? -8.559 2.914 13.329 1.00 97.12 86 ILE A CA 1
ATOM 669 C C . ILE A 1 86 ? -9.102 3.848 14.402 1.00 97.12 86 ILE A C 1
ATOM 671 O O . ILE A 1 86 ? -8.587 4.951 14.595 1.00 97.12 86 ILE A O 1
ATOM 675 N N . ARG A 1 87 ? -10.185 3.455 15.061 1.00 95.44 87 ARG A N 1
ATOM 676 C CA . ARG A 1 87 ? -10.859 4.245 16.098 1.00 95.44 87 ARG A CA 1
ATOM 677 C C . ARG A 1 87 ? -10.872 3.459 17.395 1.00 95.44 87 ARG A C 1
ATOM 679 O O . ARG A 1 87 ? -11.104 2.260 17.355 1.00 95.44 87 ARG A O 1
ATOM 686 N N . GLY A 1 88 ? -10.632 4.125 18.517 1.00 93.38 88 GLY A N 1
ATOM 687 C CA . GLY A 1 88 ? -10.570 3.488 19.833 1.00 93.38 88 GLY A CA 1
ATOM 688 C C . GLY A 1 88 ? -9.486 4.111 20.713 1.00 93.38 88 GLY A C 1
ATOM 689 O O . GLY A 1 88 ? -9.009 5.207 20.395 1.00 93.38 88 GLY A O 1
ATOM 690 N N . PRO A 1 89 ? -9.079 3.431 21.799 1.00 93.75 89 PRO A N 1
ATOM 691 C CA . PRO A 1 89 ? -8.013 3.902 22.678 1.00 93.75 89 PRO A CA 1
ATOM 692 C C . PRO A 1 89 ? -6.736 4.201 21.886 1.00 93.75 89 PRO A C 1
ATOM 694 O O . PRO A 1 89 ? -6.288 3.366 21.096 1.00 93.75 89 PRO A O 1
ATOM 697 N N . ALA A 1 90 ? -6.155 5.387 22.096 1.00 91.25 90 ALA A N 1
ATOM 698 C CA . ALA A 1 90 ? -5.039 5.888 21.290 1.00 91.25 90 ALA A CA 1
ATOM 699 C C . ALA A 1 90 ? -3.869 4.893 21.228 1.00 91.25 90 ALA A C 1
ATOM 701 O O . ALA A 1 90 ? -3.355 4.613 20.151 1.00 91.25 90 ALA A O 1
ATOM 702 N N . GLU A 1 91 ? -3.515 4.285 22.359 1.00 92.19 91 GLU A N 1
ATOM 703 C CA . GLU A 1 91 ? -2.427 3.310 22.446 1.00 92.19 91 GLU A CA 1
ATOM 704 C C . GLU A 1 91 ? -2.671 2.069 21.570 1.00 92.19 91 GLU A C 1
ATOM 706 O O . GLU A 1 91 ? -1.834 1.721 20.732 1.00 92.19 91 GLU A O 1
ATOM 711 N N . LYS A 1 92 ? -3.858 1.451 21.676 1.00 93.88 92 LYS A N 1
ATOM 712 C CA . LYS A 1 92 ? -4.240 0.296 20.846 1.00 93.88 92 LYS A CA 1
ATOM 713 C C . LYS A 1 92 ? -4.293 0.669 19.362 1.00 93.88 92 LYS A C 1
ATOM 715 O O . LYS A 1 92 ? -3.848 -0.097 18.505 1.00 93.88 92 LYS A O 1
ATOM 720 N N . ALA A 1 93 ? -4.821 1.851 19.049 1.00 94.88 93 ALA A N 1
ATOM 721 C CA . ALA A 1 93 ? -4.952 2.317 17.676 1.00 94.88 93 ALA A CA 1
ATOM 722 C C . ALA A 1 93 ? -3.592 2.573 17.014 1.00 94.88 93 ALA A C 1
ATOM 724 O O . ALA A 1 93 ? -3.382 2.162 15.872 1.00 94.88 93 ALA A O 1
ATOM 725 N N . VAL A 1 94 ? -2.655 3.192 17.736 1.00 94.44 94 VAL A N 1
ATOM 726 C CA . VAL A 1 94 ? -1.279 3.415 17.271 1.00 94.44 94 VAL A CA 1
ATOM 727 C C . VAL A 1 94 ? -0.545 2.086 17.096 1.00 94.44 94 VAL A C 1
ATOM 729 O O . VAL A 1 94 ? 0.119 1.882 16.078 1.00 94.44 94 VAL A O 1
ATOM 732 N N . ALA A 1 95 ? -0.706 1.139 18.026 1.00 95.00 95 ALA A N 1
ATOM 733 C CA . ALA A 1 95 ? -0.123 -0.196 17.895 1.00 95.00 95 ALA A CA 1
ATOM 734 C C . ALA A 1 95 ? -0.618 -0.915 16.627 1.00 95.00 95 ALA A C 1
ATOM 736 O O . ALA A 1 95 ? 0.183 -1.459 15.857 1.00 95.00 95 ALA A O 1
ATOM 737 N N . LEU A 1 96 ? -1.925 -0.856 16.353 1.00 95.00 96 LEU A N 1
ATOM 738 C CA . LEU A 1 96 ? -2.500 -1.443 15.146 1.00 95.00 96 LEU A CA 1
ATOM 739 C C . LEU A 1 96 ? -2.072 -0.696 13.873 1.00 95.00 96 LEU A C 1
ATOM 741 O O . LEU A 1 96 ? -1.792 -1.340 12.863 1.00 95.00 96 LEU A O 1
ATOM 745 N N . ALA A 1 97 ? -1.951 0.633 13.914 1.00 95.62 97 ALA A N 1
ATOM 746 C CA . ALA A 1 97 ? -1.437 1.422 12.795 1.00 95.62 97 ALA A CA 1
ATOM 747 C C . ALA A 1 97 ? 0.004 1.024 12.443 1.00 95.62 97 ALA A C 1
ATOM 749 O O . ALA A 1 97 ? 0.318 0.803 11.274 1.00 95.62 97 ALA A O 1
ATOM 750 N N . ARG A 1 98 ? 0.870 0.833 13.446 1.00 94.81 98 ARG A N 1
ATOM 751 C CA . ARG A 1 98 ? 2.243 0.338 13.245 1.00 94.81 98 ARG A CA 1
ATOM 752 C C . ARG A 1 98 ? 2.263 -1.063 12.634 1.00 94.81 98 ARG A C 1
ATOM 754 O O . ARG A 1 98 ? 3.056 -1.320 11.726 1.00 94.81 98 ARG A O 1
ATOM 761 N N . LYS A 1 99 ? 1.369 -1.955 13.078 1.00 95.19 99 LYS A N 1
ATOM 762 C CA . LYS A 1 99 ? 1.191 -3.284 12.468 1.00 95.19 99 LYS A CA 1
ATOM 763 C C . LYS A 1 99 ? 0.771 -3.169 10.999 1.00 95.19 99 LYS A C 1
ATOM 765 O O . LYS A 1 99 ? 1.386 -3.813 10.150 1.00 95.19 99 LYS A O 1
ATOM 770 N N . ALA A 1 100 ? -0.197 -2.301 10.697 1.00 94.19 100 ALA A N 1
ATOM 771 C CA . ALA A 1 100 ? -0.656 -2.033 9.337 1.00 94.19 100 ALA A CA 1
ATOM 772 C C . ALA A 1 100 ? 0.497 -1.567 8.445 1.00 94.19 100 ALA A C 1
ATOM 774 O O . ALA A 1 100 ? 0.701 -2.119 7.369 1.00 94.19 100 ALA A O 1
ATOM 775 N N . VAL A 1 101 ? 1.307 -0.611 8.911 1.00 94.19 101 VAL A N 1
ATOM 776 C CA . VAL A 1 101 ? 2.485 -0.131 8.173 1.00 94.19 101 VAL A CA 1
ATOM 777 C C . VAL A 1 101 ? 3.436 -1.279 7.855 1.00 94.19 101 VAL A C 1
ATOM 779 O O . VAL A 1 101 ? 3.845 -1.416 6.703 1.00 94.19 101 VAL A O 1
ATOM 782 N N . LYS A 1 102 ? 3.770 -2.119 8.840 1.00 92.75 102 LYS A N 1
ATOM 783 C CA . LYS A 1 102 ? 4.704 -3.237 8.654 1.00 92.75 102 LYS A CA 1
ATOM 784 C C . LYS A 1 102 ? 4.195 -4.256 7.628 1.00 92.75 102 LYS A C 1
ATOM 786 O O . LYS A 1 102 ? 4.953 -4.660 6.752 1.00 92.75 102 LYS A O 1
ATOM 791 N N . GLU A 1 103 ? 2.929 -4.654 7.719 1.00 91.69 103 GLU A N 1
ATOM 792 C CA . GLU A 1 103 ? 2.342 -5.687 6.854 1.00 91.69 103 GLU A CA 1
ATOM 793 C C . GLU A 1 103 ? 2.065 -5.171 5.434 1.00 91.69 103 GLU A C 1
ATOM 795 O O . GLU A 1 103 ? 2.363 -5.839 4.442 1.00 91.69 103 GLU A O 1
ATOM 800 N N . ILE A 1 104 ? 1.555 -3.942 5.323 1.00 92.44 104 ILE A N 1
ATOM 801 C CA . ILE A 1 104 ? 1.198 -3.326 4.043 1.00 92.44 104 ILE A CA 1
ATOM 8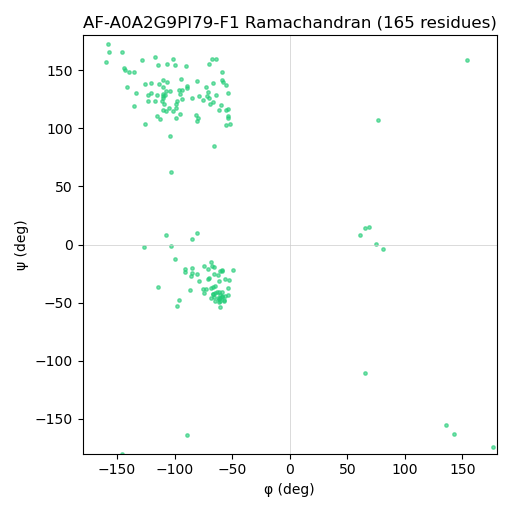02 C C . ILE A 1 104 ? 2.449 -2.932 3.261 1.00 92.44 104 ILE A C 1
ATOM 804 O O . ILE A 1 104 ? 2.468 -3.161 2.053 1.00 92.44 104 ILE A O 1
ATOM 808 N N . SER A 1 105 ? 3.504 -2.434 3.921 1.00 86.81 105 SER A N 1
ATOM 809 C CA . SER A 1 105 ? 4.749 -2.005 3.253 1.00 86.81 105 SER A CA 1
ATOM 810 C C . SER A 1 105 ? 5.435 -3.122 2.457 1.00 86.81 105 SER A C 1
ATOM 812 O O . SER A 1 105 ? 6.162 -2.833 1.509 1.00 86.81 105 SER A O 1
ATOM 814 N N . GLY A 1 106 ? 5.184 -4.397 2.785 1.00 82.12 106 GLY A N 1
ATOM 815 C CA . GLY A 1 106 ? 5.659 -5.536 1.990 1.00 82.12 106 GLY A CA 1
ATOM 816 C C . GLY A 1 106 ? 4.944 -5.701 0.640 1.00 82.12 106 GLY A C 1
ATOM 817 O O . GLY A 1 106 ? 5.490 -6.316 -0.273 1.00 82.12 106 GLY A O 1
ATOM 818 N N . LYS A 1 107 ? 3.737 -5.139 0.493 1.00 84.12 107 LYS A N 1
ATOM 819 C CA . LYS A 1 107 ? 2.861 -5.284 -0.684 1.00 84.12 107 LYS A CA 1
ATOM 820 C C . LYS A 1 107 ? 2.647 -3.970 -1.449 1.00 84.12 107 LYS A C 1
ATOM 822 O O . LYS A 1 107 ? 2.536 -3.986 -2.672 1.00 84.12 107 LYS A O 1
ATOM 827 N N . THR A 1 108 ? 2.554 -2.835 -0.757 1.00 84.50 108 THR A N 1
ATOM 828 C CA . THR A 1 108 ? 2.377 -1.490 -1.335 1.00 84.50 108 THR A CA 1
ATOM 829 C C . THR A 1 108 ? 2.862 -0.412 -0.371 1.00 84.50 108 THR A C 1
ATOM 831 O O . THR A 1 108 ? 3.065 -0.659 0.811 1.00 84.50 108 THR A O 1
ATOM 834 N N . HIS A 1 109 ? 3.030 0.810 -0.863 1.00 85.19 109 HIS A N 1
ATOM 835 C CA . HIS A 1 109 ? 3.536 1.910 -0.057 1.00 85.19 109 HIS A CA 1
ATOM 836 C C . HIS A 1 109 ? 2.459 2.561 0.840 1.00 85.19 109 HIS A C 1
ATOM 838 O O . HIS A 1 109 ? 1.321 2.782 0.413 1.00 85.19 109 HIS A O 1
ATOM 844 N N . VAL A 1 110 ? 2.842 2.930 2.068 1.00 89.56 110 VAL A N 1
ATOM 845 C CA . VAL A 1 110 ? 2.046 3.759 2.995 1.00 89.56 110 VAL A CA 1
ATOM 846 C C . VAL A 1 110 ? 2.531 5.207 2.921 1.00 89.56 110 VAL A C 1
ATOM 848 O O . VAL A 1 110 ? 3.696 5.490 3.200 1.00 89.56 110 VAL A O 1
ATOM 851 N N . THR A 1 111 ? 1.669 6.130 2.491 1.00 88.00 111 THR A N 1
ATOM 852 C CA . THR A 1 111 ? 2.061 7.529 2.253 1.00 88.00 111 THR A CA 1
ATOM 853 C C . THR A 1 111 ? 2.229 8.322 3.536 1.00 88.00 111 THR A C 1
ATOM 855 O O . THR A 1 111 ? 3.113 9.169 3.592 1.00 88.00 111 THR A O 1
ATOM 858 N N . ASP A 1 112 ? 1.365 8.079 4.522 1.00 89.44 112 ASP A N 1
ATOM 859 C CA . ASP A 1 112 ? 1.300 8.853 5.759 1.00 89.44 112 ASP A CA 1
ATOM 860 C C . ASP A 1 112 ? 0.590 8.052 6.864 1.00 89.44 112 ASP A C 1
ATOM 862 O O . ASP A 1 112 ? -0.202 7.146 6.572 1.00 89.44 112 ASP A O 1
ATOM 866 N N . VAL A 1 113 ? 0.859 8.408 8.120 1.00 94.19 113 VAL A N 1
ATOM 867 C CA . VAL A 1 113 ? 0.158 7.910 9.308 1.00 94.19 113 VAL A CA 1
ATOM 868 C C . VAL A 1 113 ? -0.140 9.094 10.216 1.00 94.19 113 VAL A C 1
ATOM 870 O O . VAL A 1 113 ? 0.773 9.765 10.688 1.00 94.19 113 VAL A O 1
ATOM 873 N N . LYS A 1 114 ? -1.424 9.341 10.479 1.00 94.62 114 LYS A N 1
ATOM 874 C CA . LYS A 1 114 ? -1.870 10.431 11.350 1.00 94.62 114 LYS A CA 1
ATOM 875 C C . LYS A 1 114 ? -2.434 9.876 12.639 1.00 94.62 114 LYS A C 1
ATOM 877 O O . LYS A 1 114 ? -3.456 9.196 12.629 1.00 94.62 114 LYS A O 1
ATOM 882 N N . GLU A 1 115 ? -1.774 10.191 13.741 1.00 94.38 115 GLU A N 1
ATOM 883 C CA . GLU A 1 115 ? -2.183 9.783 15.080 1.00 94.38 115 GLU A CA 1
ATOM 884 C C . GLU A 1 115 ? -3.021 10.886 15.736 1.00 94.38 115 GLU A C 1
ATOM 886 O O . GLU A 1 115 ? -2.786 12.080 15.548 1.00 94.38 115 GLU A O 1
ATOM 891 N N . SER A 1 116 ? -4.037 10.489 16.495 1.00 90.94 116 SER A N 1
ATOM 892 C CA . SER A 1 116 ? -4.942 11.392 17.202 1.00 90.94 116 SER A CA 1
ATOM 893 C C . SER A 1 116 ? -5.375 10.781 18.533 1.00 90.94 116 SER A C 1
ATOM 895 O O . SER A 1 116 ? -5.271 9.573 18.747 1.00 90.94 116 SER A O 1
ATOM 897 N N . ARG A 1 117 ? -5.951 11.601 19.420 1.00 86.56 117 ARG A N 1
ATOM 898 C CA . ARG A 1 117 ? -6.487 11.131 20.713 1.00 86.56 117 ARG A CA 1
ATOM 899 C C . ARG A 1 117 ? -7.583 10.065 20.573 1.00 86.56 117 ARG A C 1
ATOM 901 O O . ARG A 1 117 ? -7.816 9.318 21.513 1.00 86.56 117 ARG A O 1
ATOM 908 N N . HIS A 1 118 ? -8.242 9.993 19.416 1.00 89.56 118 HIS A N 1
ATOM 909 C CA . HIS A 1 118 ? -9.368 9.087 19.156 1.00 89.56 118 HIS A CA 1
ATOM 910 C C . HIS A 1 118 ? -9.014 7.924 18.216 1.00 89.56 118 HIS A C 1
ATOM 912 O O . HIS A 1 118 ? -9.903 7.198 17.760 1.00 89.56 118 HIS A O 1
ATOM 918 N N . GLY A 1 119 ? -7.729 7.762 17.891 1.00 93.94 119 GLY A N 1
ATOM 919 C CA . GLY A 1 119 ? -7.234 6.678 17.055 1.00 93.94 119 GLY A CA 1
ATOM 920 C C . GLY A 1 119 ? -6.221 7.137 16.010 1.00 93.94 119 GLY A C 1
ATOM 921 O O . GLY A 1 119 ? -5.572 8.167 16.177 1.00 93.94 119 GLY A O 1
ATOM 922 N N . ALA A 1 120 ? -6.090 6.390 14.917 1.00 96.56 120 ALA A N 1
ATOM 923 C CA . ALA A 1 120 ? -5.084 6.636 13.888 1.00 96.56 120 ALA A CA 1
ATOM 924 C C . ALA A 1 120 ? -5.641 6.442 12.471 1.00 96.56 120 ALA A C 1
ATOM 926 O O . ALA A 1 120 ? -6.508 5.599 12.245 1.00 96.56 120 ALA A O 1
ATOM 927 N N . ASP A 1 121 ? -5.113 7.200 11.513 1.00 96.94 121 ASP A N 1
ATOM 928 C CA . ASP A 1 121 ? -5.423 7.083 10.090 1.00 96.94 121 ASP A CA 1
ATOM 929 C C . ASP A 1 121 ? -4.166 6.679 9.310 1.00 96.94 121 ASP A C 1
ATOM 931 O O . ASP A 1 121 ? -3.151 7.372 9.354 1.00 96.94 121 ASP A O 1
ATOM 935 N N . VAL A 1 122 ? -4.240 5.570 8.571 1.00 96.31 122 VAL A N 1
ATOM 936 C CA . VAL A 1 122 ? -3.150 5.052 7.730 1.00 96.31 122 VAL A CA 1
ATOM 937 C C . VAL A 1 122 ? -3.513 5.236 6.260 1.00 96.31 122 VAL A C 1
ATOM 939 O O . VAL A 1 122 ? -4.521 4.709 5.784 1.00 96.31 122 VAL A O 1
ATOM 942 N N . PHE A 1 123 ? -2.684 5.971 5.524 1.00 94.44 123 PHE A N 1
ATOM 943 C CA . PHE A 1 123 ? -2.924 6.318 4.124 1.00 94.44 123 PHE A CA 1
ATOM 944 C C . PHE A 1 123 ? -2.144 5.383 3.200 1.00 94.44 123 PHE A C 1
ATOM 946 O O . PHE A 1 123 ? -0.918 5.313 3.260 1.00 94.44 123 PHE A O 1
ATOM 953 N N . VAL A 1 124 ? -2.844 4.659 2.326 1.00 93.19 124 VAL A N 1
ATOM 954 C CA . VAL A 1 124 ? -2.267 3.562 1.537 1.00 93.19 124 VAL A CA 1
ATOM 955 C C . VAL A 1 124 ? -2.402 3.838 0.042 1.00 93.19 124 VAL A C 1
ATOM 957 O O . VAL A 1 124 ? -3.494 4.145 -0.451 1.00 93.19 124 VAL A O 1
ATOM 960 N N . VAL A 1 125 ? -1.299 3.690 -0.703 1.00 89.19 125 VAL A N 1
ATOM 961 C CA . VAL A 1 125 ? -1.272 3.964 -2.149 1.00 89.19 125 VAL A CA 1
ATOM 962 C C . VAL A 1 125 ? -2.240 3.059 -2.905 1.00 89.19 125 VAL A C 1
ATOM 964 O O . VAL A 1 125 ? -3.012 3.559 -3.720 1.00 89.19 125 VAL A O 1
ATOM 967 N N . ARG A 1 126 ? -2.238 1.747 -2.631 1.00 88.88 126 ARG A N 1
ATOM 968 C CA . ARG A 1 126 ? -3.133 0.770 -3.273 1.00 88.88 126 ARG A CA 1
ATOM 969 C C . ARG A 1 126 ? -4.179 0.232 -2.310 1.00 88.88 126 ARG A C 1
ATOM 971 O O . ARG A 1 126 ? -3.861 -0.206 -1.209 1.00 88.88 126 ARG A O 1
ATOM 978 N N . LYS A 1 127 ? -5.433 0.153 -2.762 1.00 92.19 127 LYS A N 1
ATOM 979 C CA . LYS A 1 127 ? -6.540 -0.316 -1.906 1.00 92.19 127 LYS A CA 1
ATOM 980 C C . LYS A 1 127 ? -6.521 -1.812 -1.572 1.00 92.19 127 LYS A C 1
ATOM 982 O O . LYS A 1 127 ? -7.029 -2.190 -0.526 1.00 92.19 127 LYS A O 1
ATOM 987 N N . ARG A 1 128 ? -5.981 -2.666 -2.453 1.00 93.56 128 ARG A N 1
ATOM 988 C CA . ARG A 1 128 ? -6.033 -4.135 -2.287 1.00 93.56 128 ARG A CA 1
ATOM 989 C C . ARG A 1 128 ? -5.334 -4.600 -0.997 1.00 93.56 128 ARG A C 1
ATOM 991 O O . ARG A 1 128 ? -6.021 -5.197 -0.176 1.00 93.56 128 ARG A O 1
ATOM 998 N N . PRO A 1 129 ? -4.059 -4.242 -0.744 1.00 94.38 129 PRO A N 1
ATOM 999 C CA . PRO A 1 129 ? -3.391 -4.620 0.504 1.00 94.38 129 PRO A CA 1
ATOM 1000 C C . PRO A 1 129 ? -4.053 -4.047 1.760 1.00 94.38 129 PRO A C 1
ATOM 1002 O O . PRO A 1 129 ? -4.033 -4.693 2.799 1.00 94.38 129 PRO A O 1
ATOM 1005 N N . ALA A 1 130 ? -4.670 -2.863 1.671 1.00 95.38 130 ALA A N 1
ATOM 1006 C CA . ALA A 1 130 ? -5.409 -2.281 2.790 1.00 95.38 130 ALA A CA 1
ATOM 1007 C C . ALA A 1 130 ? -6.661 -3.101 3.146 1.00 95.38 130 ALA A C 1
ATOM 1009 O O . ALA A 1 130 ? -6.929 -3.338 4.318 1.00 95.38 130 ALA A O 1
ATOM 1010 N N . ILE A 1 131 ? -7.407 -3.555 2.134 1.00 95.12 131 ILE A N 1
ATOM 1011 C CA . ILE A 1 131 ? -8.583 -4.417 2.312 1.00 95.12 131 ILE A CA 1
ATOM 1012 C C . ILE A 1 131 ? -8.161 -5.774 2.888 1.00 95.12 131 ILE A C 1
ATOM 1014 O O . ILE A 1 131 ? -8.736 -6.212 3.878 1.00 95.12 131 ILE A O 1
ATOM 1018 N N . GLU A 1 132 ? -7.132 -6.407 2.316 1.00 95.12 132 GLU A N 1
ATOM 1019 C CA . GLU A 1 132 ? -6.586 -7.679 2.816 1.00 95.12 132 GLU A CA 1
ATOM 1020 C C . GLU A 1 132 ? -6.149 -7.583 4.280 1.00 95.12 132 GLU A C 1
ATOM 1022 O O . GLU A 1 132 ? -6.481 -8.462 5.069 1.00 95.12 132 GLU A O 1
ATOM 1027 N N . PHE A 1 133 ? -5.449 -6.503 4.645 1.00 95.62 133 PHE A N 1
ATOM 1028 C CA . PHE A 1 133 ? -5.028 -6.260 6.021 1.00 95.62 133 PHE A CA 1
ATOM 1029 C C . PHE A 1 133 ? -6.224 -6.141 6.965 1.00 95.62 133 PHE A C 1
ATOM 1031 O O . PHE A 1 133 ? -6.252 -6.790 7.998 1.00 95.62 133 PHE A O 1
ATOM 1038 N N . VAL A 1 134 ? -7.240 -5.341 6.629 1.00 95.94 134 VAL A N 1
ATOM 1039 C CA . VAL A 1 134 ? -8.391 -5.172 7.528 1.00 95.94 134 VAL A CA 1
ATOM 1040 C C . VAL A 1 134 ? -9.198 -6.472 7.660 1.00 95.94 134 VAL A C 1
ATOM 1042 O O . VAL A 1 134 ? -9.635 -6.797 8.760 1.00 95.94 134 VAL A O 1
ATOM 1045 N N . HIS A 1 135 ? -9.330 -7.261 6.588 1.00 95.19 135 HIS A N 1
ATOM 1046 C CA . HIS A 1 135 ? -9.940 -8.592 6.667 1.00 95.19 135 HIS A CA 1
ATOM 1047 C C . HIS A 1 135 ? -9.130 -9.572 7.527 1.00 95.19 135 HIS A C 1
ATOM 1049 O O . HIS A 1 135 ? -9.731 -10.379 8.234 1.00 95.19 135 HIS A O 1
ATOM 1055 N N . SER A 1 136 ? -7.792 -9.504 7.508 1.00 94.69 136 SER A N 1
ATOM 1056 C CA . SER A 1 136 ? -6.939 -10.400 8.307 1.00 94.69 136 SER A CA 1
ATOM 1057 C C . SER A 1 136 ? -7.043 -10.151 9.815 1.00 94.69 136 SER A C 1
ATOM 1059 O O . SER A 1 136 ? -6.645 -11.004 10.606 1.00 94.69 136 SER A O 1
ATOM 1061 N N . LEU A 1 137 ? -7.613 -9.014 10.231 1.00 92.81 137 LEU A N 1
ATOM 1062 C CA . LEU A 1 137 ? -7.855 -8.704 11.639 1.00 92.81 137 LEU A CA 1
ATOM 1063 C C . LEU A 1 137 ? -9.030 -9.483 12.242 1.00 92.81 137 LEU A C 1
ATOM 1065 O O . LEU A 1 137 ? -9.126 -9.539 13.463 1.00 92.81 137 LEU A O 1
ATOM 1069 N N . GLY A 1 138 ? -9.927 -10.040 11.419 1.00 91.38 138 GLY A N 1
ATOM 1070 C CA . GLY A 1 138 ? -11.116 -10.755 11.900 1.00 91.38 138 GLY A CA 1
ATOM 1071 C C . GLY A 1 138 ? -12.132 -9.878 12.645 1.00 91.38 138 GLY A C 1
ATOM 1072 O O . GLY A 1 138 ? -13.013 -10.404 13.313 1.00 91.38 138 GLY A O 1
ATOM 1073 N N . MET A 1 139 ? -12.012 -8.551 12.546 1.00 90.38 139 MET A N 1
ATOM 1074 C CA . MET A 1 139 ? -12.919 -7.587 13.173 1.00 90.38 139 MET A CA 1
ATOM 1075 C C . MET A 1 139 ? -13.941 -7.061 12.166 1.00 90.38 139 MET A C 1
ATOM 1077 O O . MET A 1 139 ? -13.660 -6.972 10.967 1.00 90.38 139 MET A O 1
ATOM 1081 N N . GLU A 1 140 ? -15.101 -6.625 12.656 1.00 91.38 140 GLU A N 1
ATOM 1082 C CA . GLU A 1 140 ? -16.030 -5.866 11.825 1.00 91.38 140 GLU A CA 1
ATOM 1083 C C . GLU A 1 140 ? -15.445 -4.503 11.439 1.00 91.38 140 GLU A C 1
ATOM 1085 O O . GLU A 1 140 ? -14.836 -3.787 12.241 1.00 91.38 140 GLU A O 1
ATOM 1090 N N . PHE A 1 141 ? -15.662 -4.113 10.186 1.00 95.50 141 PHE A N 1
ATOM 1091 C CA . PHE A 1 141 ? -15.246 -2.814 9.681 1.00 95.50 141 PHE A CA 1
ATOM 1092 C C . PHE A 1 141 ? -16.268 -2.251 8.699 1.00 95.50 141 PHE A C 1
ATOM 1094 O O . PHE A 1 141 ? -16.936 -2.977 7.963 1.00 95.50 141 PHE A O 1
ATOM 1101 N N . LYS A 1 142 ? -16.366 -0.921 8.648 1.00 96.88 142 LYS A N 1
ATOM 1102 C CA . LYS A 1 142 ? -17.206 -0.214 7.675 1.00 96.88 142 LYS A CA 1
ATOM 1103 C C . LYS A 1 142 ? -16.376 0.205 6.474 1.00 96.88 142 LYS A C 1
ATOM 1105 O O . LYS A 1 142 ? -15.344 0.855 6.629 1.00 96.88 142 LYS A O 1
ATOM 1110 N N . GLN A 1 143 ? -16.854 -0.105 5.273 1.00 96.88 143 GLN A N 1
ATOM 1111 C CA . GLN A 1 143 ? -16.227 0.319 4.025 1.00 96.88 143 GLN A CA 1
ATOM 1112 C C . GLN A 1 143 ? -17.086 1.363 3.312 1.00 96.88 143 GLN A C 1
ATOM 1114 O O . GLN A 1 143 ? -18.256 1.127 3.027 1.00 96.88 143 GLN A O 1
ATOM 1119 N N . THR A 1 144 ? -16.489 2.495 2.944 1.00 96.75 144 THR A N 1
ATOM 1120 C CA . THR A 1 144 ? -17.133 3.513 2.101 1.00 96.75 144 THR A CA 1
ATOM 1121 C C . THR A 1 144 ? -16.251 3.876 0.913 1.00 96.75 144 THR A C 1
ATOM 1123 O O . THR A 1 144 ? -15.045 3.613 0.895 1.00 96.75 144 THR A O 1
ATOM 1126 N N . ARG A 1 145 ? -16.859 4.439 -0.137 1.00 95.44 145 ARG A N 1
ATOM 1127 C CA . ARG A 1 145 ? -16.160 4.833 -1.365 1.00 95.44 145 ARG A CA 1
ATOM 1128 C C . ARG A 1 145 ? -16.591 6.230 -1.779 1.00 95.44 145 ARG A C 1
ATOM 1130 O O . ARG A 1 145 ? -17.781 6.496 -1.895 1.00 95.44 145 ARG A O 1
ATOM 1137 N N . LYS A 1 146 ? -15.619 7.097 -2.053 1.00 93.62 146 LYS A N 1
ATOM 1138 C CA . LYS A 1 146 ? -15.838 8.447 -2.577 1.00 93.62 146 LYS A CA 1
ATOM 1139 C C . LYS A 1 146 ? -15.234 8.555 -3.970 1.00 93.62 146 LYS A C 1
ATOM 1141 O O . LYS A 1 146 ? -14.072 8.199 -4.163 1.00 93.62 146 LYS A O 1
ATOM 1146 N N . LEU A 1 147 ? -16.013 9.033 -4.938 1.00 91.38 147 LEU A N 1
ATOM 1147 C CA . LEU A 1 147 ? -15.489 9.378 -6.258 1.00 91.38 147 LEU A CA 1
ATOM 1148 C C . LEU A 1 147 ? -14.550 10.580 -6.103 1.00 91.38 147 LEU A C 1
ATOM 1150 O O . LEU A 1 147 ? -14.952 11.605 -5.559 1.00 91.38 147 LEU A O 1
ATOM 1154 N N . VAL A 1 148 ? -13.298 10.435 -6.530 1.00 88.81 148 VAL A N 1
ATOM 1155 C CA . VAL A 1 148 ? -12.298 11.513 -6.466 1.00 88.81 148 VAL A CA 1
ATOM 1156 C C . VAL A 1 148 ? -12.226 12.237 -7.796 1.00 88.81 148 VAL A C 1
ATOM 1158 O O . VAL A 1 148 ? -12.226 13.460 -7.841 1.00 88.81 148 VAL A O 1
ATOM 1161 N N . THR A 1 149 ? -12.136 11.477 -8.882 1.00 87.31 149 THR A N 1
ATOM 1162 C CA . THR A 1 149 ? -12.002 12.035 -10.224 1.00 87.31 149 THR A CA 1
ATOM 1163 C C . THR A 1 149 ? -12.450 11.021 -11.269 1.00 87.31 149 THR A C 1
ATOM 1165 O O . THR A 1 149 ? -12.712 9.852 -10.967 1.00 87.31 149 THR A O 1
ATOM 1168 N N . GLN A 1 150 ? -12.520 11.469 -12.512 1.00 90.06 150 GLN A N 1
ATOM 1169 C CA . GLN A 1 150 ? -12.726 10.643 -13.682 1.00 90.06 150 GLN A CA 1
ATOM 1170 C C . GLN A 1 150 ? -11.551 10.886 -14.629 1.00 90.06 150 GLN A C 1
ATOM 1172 O O . GLN A 1 150 ? -11.185 12.024 -14.908 1.00 90.06 150 GLN A O 1
ATOM 1177 N N . THR A 1 151 ? -10.912 9.809 -15.078 1.00 86.88 151 THR A N 1
ATOM 1178 C CA . THR A 1 151 ? -9.854 9.889 -16.094 1.00 86.88 151 THR A CA 1
ATOM 1179 C C . THR A 1 151 ? -10.420 10.410 -17.415 1.00 86.88 151 THR A C 1
ATOM 1181 O O . THR A 1 151 ? -11.622 10.302 -17.659 1.00 86.88 151 THR A O 1
ATOM 1184 N N . ARG A 1 152 ? -9.548 10.926 -18.291 1.00 85.25 152 ARG A N 1
ATOM 1185 C CA . ARG A 1 152 ? -9.937 11.392 -19.634 1.00 85.25 152 ARG A CA 1
ATOM 1186 C C . ARG A 1 152 ? -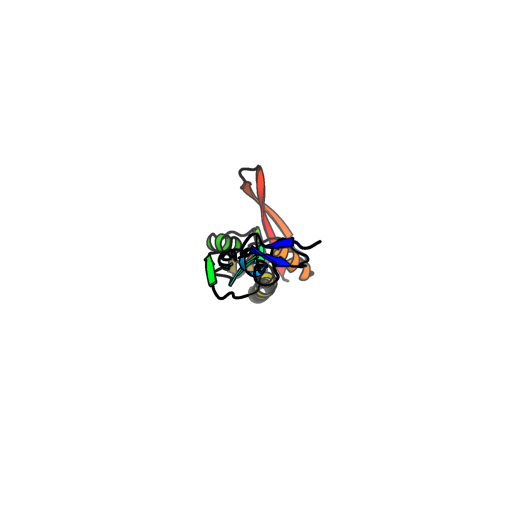10.630 10.300 -20.460 1.00 85.25 152 ARG A C 1
ATOM 1188 O O . ARG A 1 152 ? -11.539 10.608 -21.214 1.00 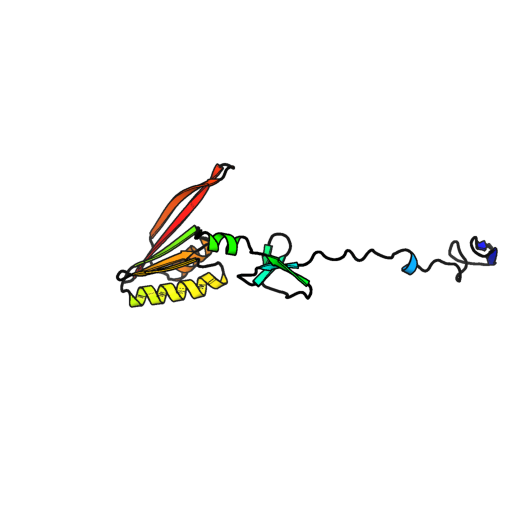85.25 152 ARG A O 1
ATOM 1195 N N . ASP A 1 153 ? -10.285 9.036 -20.218 1.00 89.81 153 ASP A N 1
ATOM 1196 C CA . ASP A 1 153 ? -10.906 7.860 -20.847 1.00 89.81 153 ASP A CA 1
ATOM 1197 C C . ASP A 1 153 ? -12.246 7.454 -20.195 1.00 89.81 153 ASP A C 1
ATOM 1199 O O . ASP A 1 153 ? -12.748 6.351 -20.404 1.00 89.81 153 ASP A O 1
ATOM 1203 N N . GLY A 1 154 ? -12.799 8.281 -19.304 1.00 87.50 154 GLY A N 1
ATOM 1204 C CA . GLY A 1 154 ? -14.073 8.037 -18.631 1.00 87.50 154 GLY A CA 1
ATOM 1205 C C . GLY A 1 154 ? -14.010 7.094 -17.423 1.00 87.50 154 GLY A C 1
ATOM 1206 O O . GLY A 1 154 ? -15.018 6.934 -16.729 1.00 87.50 154 GLY A O 1
ATOM 1207 N N . LYS A 1 155 ? -12.854 6.497 -17.092 1.00 86.69 155 LYS A N 1
ATOM 1208 C CA . LYS A 1 155 ? -12.735 5.611 -15.915 1.00 86.69 155 LYS A CA 1
ATOM 1209 C C . LYS A 1 155 ? -12.835 6.407 -14.619 1.00 86.69 155 LYS A C 1
ATOM 1211 O O . LYS A 1 155 ? -12.065 7.342 -14.401 1.00 86.69 155 LYS A O 1
ATOM 1216 N N . ARG A 1 156 ? -13.752 6.003 -13.740 1.00 88.12 156 ARG A N 1
ATOM 1217 C CA . ARG A 1 156 ? -13.975 6.612 -12.422 1.00 88.12 156 ARG A CA 1
ATOM 1218 C C . ARG A 1 156 ? -12.934 6.135 -11.406 1.00 88.12 156 ARG A C 1
ATOM 1220 O O . ARG A 1 156 ? -12.748 4.934 -11.216 1.00 88.12 156 ARG A O 1
ATOM 1227 N N . VAL A 1 157 ? -12.285 7.077 -10.730 1.00 85.25 157 VAL A N 1
ATOM 1228 C CA . VAL A 1 157 ? -11.268 6.823 -9.704 1.00 85.25 157 VAL A CA 1
ATOM 1229 C C . VAL A 1 157 ? -11.873 7.086 -8.333 1.00 85.25 157 VAL A C 1
ATOM 1231 O O . VAL A 1 157 ? -12.269 8.208 -8.014 1.00 85.25 157 VAL A O 1
ATOM 1234 N N . TYR A 1 158 ? -11.935 6.042 -7.511 1.00 89.56 158 TYR A N 1
ATOM 1235 C CA . TYR A 1 158 ? -12.526 6.094 -6.177 1.00 89.56 158 TYR A CA 1
ATOM 1236 C C . TYR A 1 158 ? -11.462 5.973 -5.092 1.00 89.56 158 TYR A C 1
ATOM 1238 O O . TYR A 1 158 ? -10.561 5.139 -5.195 1.00 89.56 158 TYR A O 1
ATOM 1246 N N . ARG A 1 159 ? -11.645 6.730 -4.010 1.00 93.44 159 ARG A N 1
ATOM 1247 C CA . ARG A 1 159 ? -10.943 6.537 -2.742 1.00 93.44 159 ARG A CA 1
ATOM 1248 C C . ARG A 1 159 ? -11.813 5.714 -1.804 1.00 93.44 159 ARG A C 1
ATOM 1250 O O . ARG A 1 159 ? -13.007 5.978 -1.674 1.00 93.44 159 ARG A O 1
ATOM 1257 N N . THR A 1 160 ? -11.216 4.706 -1.186 1.00 96.12 160 THR A N 1
ATOM 1258 C CA . THR A 1 160 ? -11.882 3.790 -0.257 1.00 96.12 160 THR A CA 1
ATOM 1259 C C . THR A 1 160 ? -11.502 4.144 1.17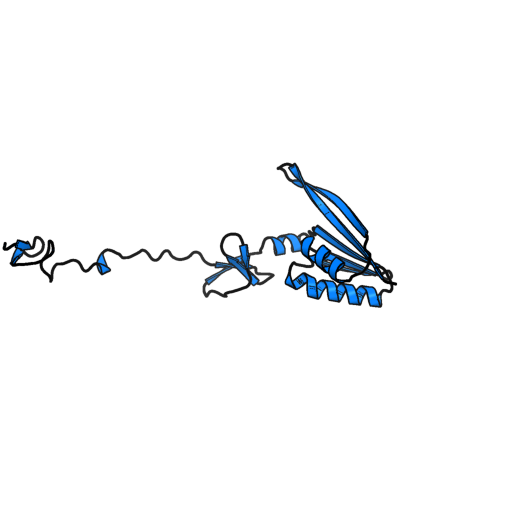3 1.00 96.12 160 THR A C 1
ATOM 1261 O O . THR A 1 160 ? -10.323 4.290 1.471 1.00 96.12 160 THR A O 1
ATOM 1264 N N . THR A 1 161 ? -12.476 4.236 2.067 1.00 97.50 161 THR A N 1
ATOM 1265 C CA . THR A 1 161 ? -12.223 4.370 3.503 1.00 97.50 161 THR A CA 1
ATOM 1266 C C . THR A 1 161 ? -12.644 3.080 4.192 1.00 97.50 161 THR A C 1
ATOM 1268 O O . THR A 1 161 ? -13.744 2.586 3.950 1.00 97.50 161 THR A O 1
ATOM 1271 N N . LEU A 1 162 ? -11.755 2.526 5.014 1.00 97.38 162 LEU A N 1
ATOM 1272 C CA . LEU A 1 162 ? -11.958 1.319 5.812 1.00 97.38 162 LEU A CA 1
ATOM 1273 C C . LEU A 1 162 ? -11.908 1.729 7.281 1.00 97.38 162 LEU A C 1
ATOM 1275 O O . LEU A 1 162 ? -10.852 2.129 7.755 1.00 97.38 162 LEU A O 1
ATOM 1279 N N . CYS A 1 163 ? -13.033 1.686 7.984 1.00 97.06 163 CYS A N 1
ATOM 1280 C CA . CYS A 1 163 ? -13.133 2.128 9.370 1.00 97.06 163 CYS A CA 1
ATOM 1281 C C . CYS A 1 163 ? -13.276 0.930 10.306 1.00 97.06 163 CYS A C 1
ATOM 1283 O O . CYS A 1 163 ? -14.281 0.223 10.253 1.00 97.06 163 CYS A O 1
ATOM 1285 N N . VAL A 1 164 ? -12.268 0.738 11.151 1.00 96.31 164 VAL A N 1
ATOM 1286 C CA . VAL A 1 164 ? -12.181 -0.298 12.181 1.00 96.31 164 VAL A CA 1
ATOM 1287 C C . VAL A 1 164 ? -12.366 0.368 13.538 1.00 96.31 164 VAL A C 1
ATOM 1289 O O . VAL A 1 164 ? -11.735 1.392 13.820 1.00 96.31 164 VAL A O 1
ATOM 1292 N N . ARG A 1 165 ? -13.222 -0.204 14.383 1.00 95.00 165 ARG A N 1
ATOM 1293 C CA . ARG A 1 165 ? -13.420 0.248 15.763 1.00 95.00 165 ARG A CA 1
ATOM 1294 C C . ARG A 1 165 ? -12.864 -0.803 16.710 1.00 95.00 165 ARG A C 1
ATOM 1296 O O . ARG A 1 165 ? -13.243 -1.961 16.622 1.00 95.00 165 ARG A O 1
ATOM 1303 N N . LEU A 1 166 ? -11.940 -0.378 17.559 1.00 91.56 166 LEU A N 1
ATOM 1304 C CA . LEU A 1 166 ? -11.394 -1.167 18.647 1.00 91.56 166 LEU A CA 1
ATOM 1305 C C . LEU A 1 166 ? -12.259 -0.939 19.880 1.00 91.56 166 LEU A C 1
ATOM 1307 O O . LEU A 1 166 ? -12.605 0.207 20.180 1.00 91.56 166 LEU A O 1
ATOM 1311 N N . GLU A 1 167 ? -12.563 -2.028 20.571 1.00 79.81 167 GLU A N 1
ATOM 1312 C CA . GLU A 1 167 ? -13.168 -2.019 21.902 1.00 79.81 167 GLU A CA 1
ATOM 1313 C C . GLU A 1 167 ? -12.120 -1.739 22.996 1.00 79.81 167 GLU A C 1
ATOM 1315 O O . GLU A 1 167 ? -10.921 -2.110 22.849 1.00 79.81 167 GLU A O 1
#

Solvent-accessible surface area (backbone atoms only — not comparable to full-atom values): 9864 Å² total; per-residue (Å²): 125,79,44,63,16,83,88,78,65,54,72,42,81,63,93,64,78,34,43,88,88,65,46,78,59,69,74,73,79,58,69,68,75,75,70,79,72,78,66,44,39,30,20,77,82,81,64,31,23,50,60,89,94,46,76,39,92,69,81,90,63,99,54,66,42,80,45,74,44,72,69,62,50,37,39,76,69,70,48,52,27,21,35,44,35,35,33,32,60,35,70,64,19,47,54,50,48,54,50,48,50,63,63,31,53,80,78,41,57,66,63,50,74,50,78,46,84,61,11,23,39,40,31,22,42,50,44,65,56,54,52,54,52,52,59,73,66,76,58,75,64,50,78,50,77,44,83,74,50,62,48,96,88,66,51,74,41,58,34,35,39,40,38,36,70,55,134

Mean predicted aligned error: 13.67 Å

Foldseek 3Di:
DWAAAPPPRDTGDDDDNHPPVPPPDPVVVPPPVPPPDDAWEAAPPPRFIDDPPDTHDDDDDPGYDYDHDPQRVCLVVVAAQEKEAEFDAQVVQVVLLVVLCVQCVVPFHWSDKAGDRGHIIIGTRDVPSVVVSVVVVVADWDKDWDFDDADPVRRTRIRIYIYGYDD

pLDDT: mean 83.99, std 12.35, range [49.03, 97.5]